Protein AF-A0A0W8F1V9-F1 (afdb_monomer)

Nearest PDB structures (foldseek):
  6zqc-assembly1_UX  TM=5.395E-01  e=9.567E+00  Saccharomyces cerevisiae S288C
  7s1x-assembly1_A  TM=3.013E-01  e=7.741E+00  Homo sapiens

Secondary structure (DSSP, 8-state):
---------PEEEEHHHHHHHHHHH--TTHHHHHHHTTSEEEE----S---

Foldseek 3Di:
DDDPPPPLPQAEDEPVVVVVVCVVPVVPCVVVVCVVVSNHHYDYDDDDDPD

Sequence (51 aa):
MQVIIVKTEVLTTRREAIDAYERHTGFYGIGQFLKDKGLIVIKEEESPCAE

Structure (mmCIF, N/CA/C/O backbone):
data_AF-A0A0W8F1V9-F1
#
_entry.id   AF-A0A0W8F1V9-F1
#
loop_
_atom_site.group_PDB
_atom_site.id
_atom_site.type_symbol
_atom_site.label_atom_id
_atom_site.label_alt_id
_atom_site.label_comp_id
_atom_site.label_asym_id
_atom_site.label_entity_id
_atom_site.label_seq_id
_atom_site.pdbx_PDB_ins_code
_atom_site.Cartn_x
_atom_site.Cartn_y
_atom_site.Cartn_z
_atom_site.occupancy
_atom_site.B_iso_or_equiv
_atom_site.auth_seq_id
_atom_site.auth_comp_id
_atom_site.auth_asym_id
_atom_site.auth_atom_id
_atom_site.pdbx_PDB_model_num
ATOM 1 N N . MET A 1 1 ? -24.645 -3.625 27.317 1.00 43.25 1 MET A N 1
ATOM 2 C CA . MET A 1 1 ? -23.959 -4.108 26.101 1.00 43.25 1 MET A CA 1
ATOM 3 C C . MET A 1 1 ? -22.701 -3.265 25.945 1.00 43.25 1 MET A C 1
ATOM 5 O O . MET A 1 1 ? -22.813 -2.101 25.591 1.00 43.25 1 MET A O 1
ATOM 9 N N . GLN A 1 2 ? -21.546 -3.770 26.388 1.00 48.62 2 GLN A N 1
ATOM 10 C CA . GLN A 1 2 ? -20.282 -3.024 26.322 1.00 48.62 2 GLN A CA 1
ATOM 11 C C . GLN A 1 2 ? -19.671 -3.224 24.933 1.00 48.62 2 GLN A C 1
ATOM 13 O O . GLN A 1 2 ? -19.473 -4.361 24.511 1.00 48.62 2 GLN A O 1
ATOM 18 N N . VAL A 1 3 ? -19.412 -2.131 24.218 1.00 53.12 3 VAL A N 1
ATOM 19 C CA . VAL A 1 3 ? -18.708 -2.158 22.933 1.00 53.12 3 VAL A CA 1
ATOM 20 C C . VAL A 1 3 ? -17.217 -2.162 23.254 1.00 53.12 3 VAL A C 1
ATOM 22 O O . VAL A 1 3 ? -16.673 -1.149 23.689 1.00 53.12 3 VAL A O 1
ATOM 25 N N . ILE A 1 4 ? -16.562 -3.314 23.109 1.00 59.78 4 ILE A N 1
ATOM 26 C CA . ILE A 1 4 ? -15.106 -3.412 23.239 1.00 59.78 4 ILE A CA 1
ATOM 27 C C . ILE A 1 4 ? -14.517 -2.770 21.983 1.00 59.78 4 ILE A C 1
ATOM 29 O O . ILE A 1 4 ? -14.549 -3.355 20.902 1.00 59.78 4 ILE A O 1
ATOM 33 N N . ILE A 1 5 ? -14.019 -1.541 22.113 1.00 57.94 5 ILE A N 1
ATOM 34 C CA . ILE A 1 5 ? -13.251 -0.886 21.055 1.00 57.94 5 ILE A CA 1
ATOM 35 C C . ILE A 1 5 ? -11.879 -1.558 21.052 1.00 57.94 5 ILE A C 1
ATOM 37 O O . ILE A 1 5 ? -10.979 -1.175 21.799 1.00 57.94 5 ILE A O 1
A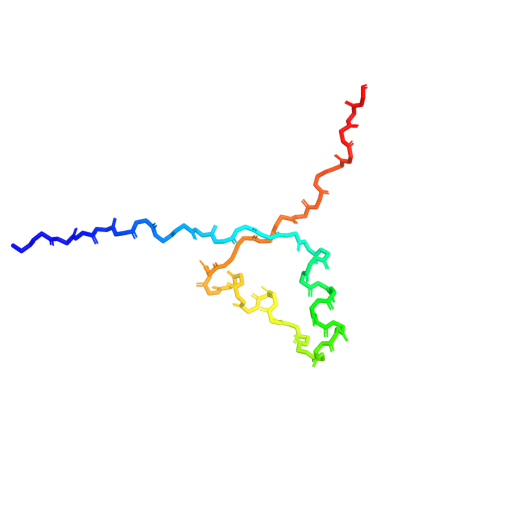TOM 41 N N . VAL A 1 6 ? -11.734 -2.612 20.250 1.00 60.75 6 VAL A N 1
ATOM 42 C CA . VAL A 1 6 ? -10.423 -3.177 19.936 1.00 60.75 6 VAL A CA 1
ATOM 43 C C . VAL A 1 6 ? -9.70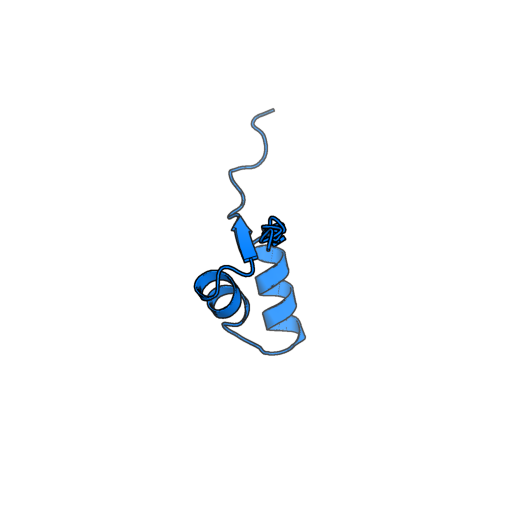0 -2.088 19.152 1.00 60.75 6 VAL A C 1
ATOM 45 O O . VAL A 1 6 ? -10.121 -1.736 18.053 1.00 60.75 6 VAL A O 1
ATOM 48 N N . LYS A 1 7 ? -8.669 -1.476 19.743 1.00 56.78 7 LYS A N 1
ATOM 49 C CA . LYS A 1 7 ? -7.743 -0.616 19.001 1.00 56.78 7 LYS A CA 1
ATOM 50 C C . LYS A 1 7 ? -7.141 -1.501 17.915 1.00 56.78 7 LYS A C 1
ATOM 52 O O . LYS A 1 7 ? -6.250 -2.288 18.209 1.00 56.78 7 LYS A O 1
ATOM 57 N N . THR A 1 8 ? -7.670 -1.432 16.698 1.00 59.97 8 THR A N 1
ATOM 58 C CA . THR A 1 8 ? -7.043 -2.064 15.542 1.00 59.97 8 THR A CA 1
ATOM 59 C C . THR A 1 8 ? -5.674 -1.417 15.422 1.00 59.97 8 THR A C 1
ATOM 61 O O . THR A 1 8 ? -5.577 -0.233 15.100 1.00 59.97 8 THR A O 1
ATOM 64 N N . GLU A 1 9 ? -4.631 -2.142 15.815 1.00 67.88 9 GLU A N 1
ATOM 65 C CA . GLU A 1 9 ? -3.256 -1.678 15.706 1.00 67.88 9 GLU A CA 1
ATOM 66 C C . GLU A 1 9 ? -2.996 -1.423 14.224 1.00 67.88 9 GLU A C 1
ATOM 68 O O . GLU A 1 9 ? -2.918 -2.351 13.421 1.00 67.88 9 GLU A O 1
ATOM 73 N N . VAL A 1 10 ? -2.990 -0.148 13.838 1.00 71.19 10 VAL A N 1
ATOM 74 C CA . VAL A 1 10 ? -2.827 0.235 12.439 1.00 71.19 10 VAL A CA 1
ATOM 75 C C . VAL A 1 10 ? -1.426 -0.187 12.019 1.00 71.19 10 VAL A C 1
ATOM 77 O O . VAL A 1 10 ? -0.426 0.293 12.563 1.00 71.19 10 VAL A O 1
ATOM 80 N N . LEU A 1 11 ? -1.354 -1.118 11.069 1.00 82.19 11 LEU A N 1
ATOM 81 C CA . LEU A 1 11 ? -0.096 -1.712 10.642 1.00 82.19 11 LEU A CA 1
ATOM 82 C C . LEU A 1 11 ? 0.777 -0.630 10.012 1.00 82.19 11 LEU A C 1
ATOM 84 O O . LEU A 1 11 ? 0.404 0.009 9.032 1.00 82.19 11 LEU A O 1
ATOM 88 N N . THR A 1 12 ? 1.954 -0.404 10.580 1.00 86.88 12 THR A N 1
ATOM 89 C CA . THR A 1 12 ? 2.898 0.574 10.042 1.00 86.88 12 THR A CA 1
ATOM 90 C C . THR A 1 12 ? 3.910 -0.144 9.163 1.00 86.88 12 THR A C 1
ATOM 92 O O . THR A 1 12 ? 4.526 -1.115 9.593 1.00 86.88 12 THR A O 1
ATOM 95 N N . THR A 1 13 ? 4.098 0.335 7.938 1.00 88.44 13 THR A N 1
ATOM 96 C CA . THR A 1 13 ? 5.052 -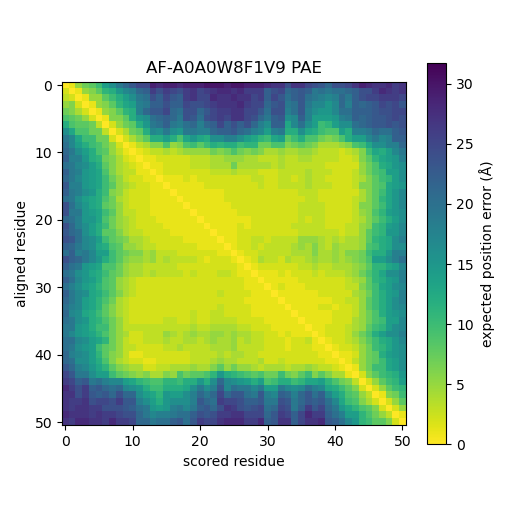0.229 6.978 1.00 88.44 13 THR A CA 1
ATOM 97 C C . THR A 1 13 ? 5.881 0.866 6.316 1.00 88.44 13 THR A C 1
ATOM 99 O O . THR A 1 13 ? 5.512 2.041 6.344 1.00 88.44 13 THR A O 1
ATOM 102 N N . ARG A 1 14 ? 7.017 0.489 5.728 1.00 90.31 14 ARG A N 1
ATOM 103 C CA . ARG A 1 14 ? 7.877 1.399 4.961 1.00 90.31 14 ARG A CA 1
ATOM 104 C C . ARG A 1 14 ? 7.437 1.452 3.505 1.00 90.31 14 ARG A C 1
ATOM 106 O O . ARG A 1 1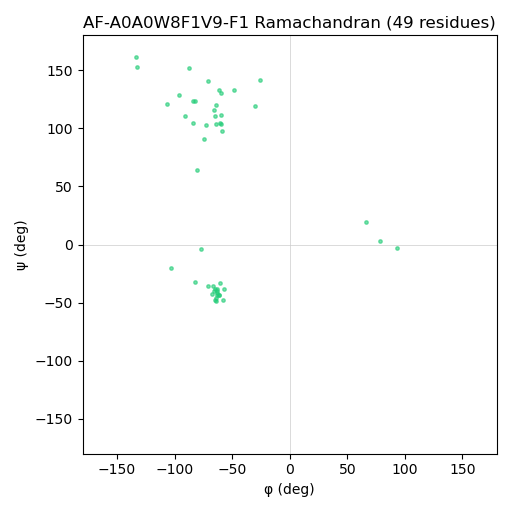4 ? 6.932 0.464 2.968 1.00 90.31 14 ARG A O 1
ATOM 113 N N . ARG A 1 15 ? 7.699 2.580 2.839 1.00 89.62 15 ARG A N 1
ATOM 114 C CA . ARG A 1 15 ? 7.443 2.712 1.396 1.00 89.62 15 ARG A CA 1
ATOM 115 C C . ARG A 1 15 ? 8.181 1.650 0.574 1.00 89.62 15 ARG A C 1
ATOM 117 O O . ARG A 1 15 ? 7.593 1.114 -0.357 1.00 89.62 15 ARG A O 1
ATOM 124 N N . GLU A 1 16 ? 9.408 1.302 0.953 1.00 91.25 16 GLU A N 1
ATOM 125 C CA . GLU A 1 16 ? 10.214 0.293 0.253 1.00 91.25 16 GLU A CA 1
ATOM 126 C C . GLU A 1 16 ? 9.579 -1.105 0.282 1.00 91.25 16 GLU A C 1
ATOM 128 O O . GLU A 1 16 ? 9.551 -1.792 -0.733 1.00 91.25 16 GLU A O 1
ATOM 133 N N . ALA A 1 17 ? 8.992 -1.506 1.414 1.00 91.00 17 ALA A N 1
ATOM 134 C CA . ALA A 1 17 ? 8.325 -2.802 1.530 1.00 91.00 17 ALA A CA 1
ATOM 135 C C . ALA A 1 17 ? 7.093 -2.895 0.614 1.00 91.00 17 ALA A C 1
ATOM 137 O O . ALA A 1 17 ? 6.848 -3.935 0.004 1.00 91.00 17 ALA A O 1
ATOM 138 N N . ILE A 1 18 ? 6.340 -1.795 0.492 1.00 92.00 18 ILE A N 1
ATOM 139 C CA . ILE A 1 18 ? 5.234 -1.691 -0.465 1.00 92.00 18 ILE A CA 1
ATOM 140 C C . ILE A 1 18 ? 5.764 -1.780 -1.895 1.00 92.00 18 ILE A C 1
ATOM 142 O O . ILE A 1 18 ? 5.261 -2.584 -2.667 1.00 92.00 18 ILE A O 1
ATOM 146 N N . ASP A 1 19 ? 6.799 -1.015 -2.236 1.00 91.69 19 ASP A N 1
ATOM 147 C CA . ASP A 1 19 ? 7.359 -0.989 -3.590 1.00 91.69 19 ASP A CA 1
ATOM 148 C C . ASP A 1 19 ? 7.904 -2.365 -4.012 1.00 91.69 19 ASP A C 1
ATOM 150 O O . ASP A 1 19 ? 7.614 -2.852 -5.105 1.00 91.69 19 ASP A O 1
ATOM 154 N N . ALA A 1 20 ? 8.614 -3.050 -3.111 1.00 94.00 20 ALA A N 1
ATOM 155 C CA . ALA A 1 20 ? 9.097 -4.411 -3.324 1.00 94.00 20 ALA A CA 1
ATOM 156 C C . ALA A 1 20 ? 7.943 -5.401 -3.540 1.00 94.00 20 ALA A C 1
ATOM 158 O O . ALA A 1 20 ? 8.003 -6.228 -4.450 1.00 94.00 20 ALA A O 1
ATOM 159 N N . TYR A 1 21 ? 6.874 -5.296 -2.745 1.00 92.69 21 TYR A N 1
ATOM 160 C CA . TYR A 1 21 ? 5.684 -6.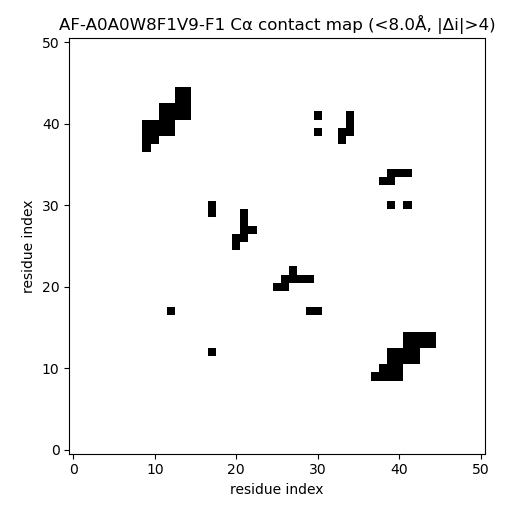129 -2.900 1.00 92.69 21 TYR A CA 1
ATOM 161 C C . TYR A 1 21 ? 4.980 -5.877 -4.239 1.00 92.69 21 TYR A C 1
ATOM 163 O O . TYR A 1 21 ? 4.641 -6.826 -4.947 1.00 92.69 21 TYR A O 1
ATOM 171 N N . GLU A 1 22 ? 4.797 -4.613 -4.622 1.00 94.31 22 GLU A N 1
ATOM 172 C CA . GLU A 1 22 ? 4.164 -4.222 -5.884 1.00 94.31 22 GLU A CA 1
ATOM 173 C C . GLU A 1 22 ? 4.974 -4.706 -7.088 1.00 94.31 22 GLU A C 1
ATOM 175 O O . GLU A 1 22 ? 4.405 -5.283 -8.012 1.00 94.31 22 GLU A O 1
ATOM 180 N N . ARG A 1 23 ? 6.306 -4.570 -7.058 1.00 94.69 23 ARG A N 1
ATOM 181 C CA . ARG A 1 23 ? 7.186 -5.102 -8.111 1.00 94.69 23 ARG A CA 1
ATOM 182 C C . ARG A 1 23 ? 7.173 -6.622 -8.177 1.00 94.69 23 ARG A C 1
ATOM 184 O O . ARG A 1 23 ? 7.216 -7.176 -9.270 1.00 94.69 23 ARG A O 1
ATOM 191 N N . HIS A 1 24 ? 7.151 -7.293 -7.028 1.00 95.00 24 HIS A N 1
ATOM 192 C CA . HIS A 1 24 ? 7.187 -8.751 -6.975 1.00 95.00 24 HIS A CA 1
ATOM 193 C C . HIS A 1 24 ? 5.877 -9.381 -7.459 1.00 95.00 24 HIS A C 1
ATOM 195 O O . HIS A 1 24 ? 5.894 -10.430 -8.097 1.00 95.00 24 HIS A O 1
ATOM 201 N N . THR A 1 25 ? 4.743 -8.746 -7.164 1.00 93.75 25 THR A N 1
ATOM 202 C CA . THR A 1 25 ? 3.412 -9.307 -7.433 1.00 93.75 25 THR A CA 1
ATOM 203 C C . THR A 1 25 ? 2.718 -8.713 -8.658 1.00 93.75 25 THR A C 1
ATOM 205 O O . THR A 1 25 ? 1.791 -9.322 -9.184 1.00 93.75 25 THR A O 1
ATOM 208 N N . GLY A 1 26 ? 3.134 -7.526 -9.10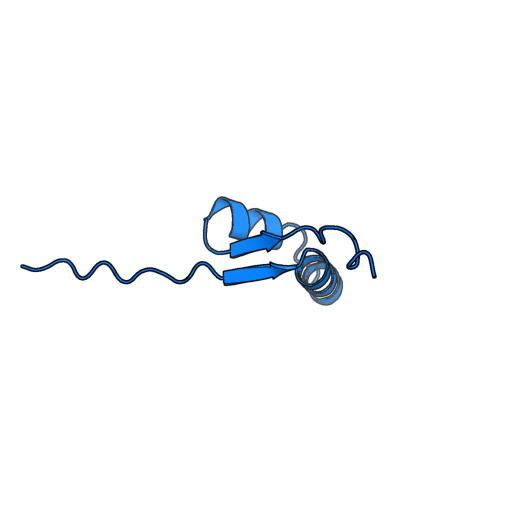7 1.00 93.38 26 GLY A N 1
ATOM 209 C CA . GLY A 1 26 ? 2.451 -6.746 -10.140 1.00 93.38 26 GLY A CA 1
ATOM 210 C C . GLY A 1 26 ? 1.214 -5.984 -9.645 1.00 93.38 26 GLY A C 1
ATOM 211 O O . GLY A 1 26 ? 0.546 -5.331 -10.447 1.00 93.38 26 GLY A O 1
ATOM 212 N N . PHE A 1 27 ? 0.890 -6.031 -8.345 1.00 92.38 27 PHE A N 1
ATOM 213 C CA . PHE A 1 27 ? -0.248 -5.313 -7.756 1.00 92.38 27 PHE A CA 1
ATOM 214 C C . PHE A 1 27 ? 0.064 -3.838 -7.481 1.00 92.38 27 PHE A C 1
ATOM 216 O O . PHE A 1 27 ? 0.048 -3.389 -6.338 1.00 92.38 27 PHE A O 1
ATOM 223 N N . TYR A 1 28 ? 0.329 -3.065 -8.530 1.00 92.62 28 TYR A N 1
ATOM 224 C CA . TYR A 1 28 ? 0.587 -1.632 -8.397 1.00 92.62 28 TYR A CA 1
ATOM 225 C C . TYR A 1 28 ? -0.619 -0.879 -7.812 1.00 92.62 28 TYR A C 1
ATOM 227 O O . TYR A 1 28 ? -1.753 -1.040 -8.262 1.00 92.62 28 TYR A O 1
ATOM 235 N N . GLY A 1 29 ? -0.365 -0.025 -6.821 1.00 91.88 29 GLY A N 1
ATOM 236 C CA . GLY A 1 29 ? -1.367 0.794 -6.140 1.00 91.88 29 GLY A CA 1
ATOM 237 C C . GLY A 1 29 ? -1.946 0.168 -4.869 1.00 91.88 29 GLY A C 1
ATOM 238 O O . GLY A 1 29 ? -2.728 0.829 -4.179 1.00 91.88 29 GLY A O 1
ATOM 239 N N . ILE A 1 30 ? -1.561 -1.062 -4.507 1.00 91.31 30 ILE A N 1
ATOM 240 C CA . ILE A 1 30 ? -2.08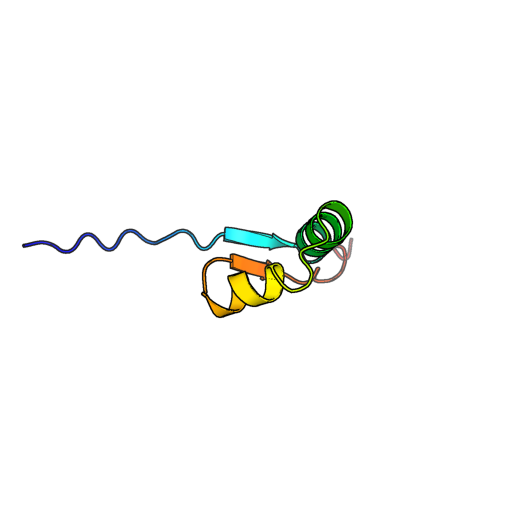1 -1.740 -3.312 1.00 91.31 30 ILE A CA 1
ATOM 241 C C . ILE A 1 30 ? -1.706 -0.998 -2.030 1.00 91.31 30 ILE A C 1
ATOM 243 O O . ILE A 1 30 ? -2.538 -0.868 -1.134 1.00 91.31 30 ILE A O 1
ATOM 247 N N . GLY A 1 31 ? -0.497 -0.437 -1.942 1.00 91.06 31 GLY A N 1
ATOM 248 C CA . GLY A 1 31 ? -0.099 0.315 -0.75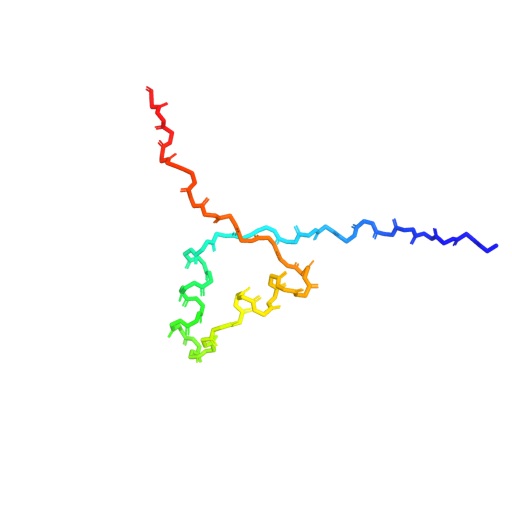2 1.00 91.06 31 GLY A CA 1
ATOM 249 C C . GLY A 1 31 ? -0.960 1.556 -0.545 1.00 91.06 31 GLY A C 1
ATOM 250 O O . GLY A 1 31 ? -1.397 1.841 0.570 1.00 91.06 31 GLY A O 1
ATOM 251 N N . GLN A 1 32 ? -1.259 2.271 -1.631 1.00 90.75 32 GLN A N 1
ATOM 252 C CA . GLN A 1 32 ? -2.112 3.454 -1.585 1.00 90.75 32 GLN A CA 1
ATOM 253 C C . GLN A 1 32 ? -3.554 3.080 -1.230 1.00 90.75 32 GLN A C 1
ATOM 255 O O . GLN A 1 32 ? -4.144 3.707 -0.359 1.00 90.75 32 GLN A O 1
ATOM 260 N N . PHE A 1 33 ? -4.074 1.996 -1.812 1.00 92.94 33 PHE A N 1
ATOM 261 C CA . PHE A 1 33 ? -5.390 1.456 -1.476 1.00 92.94 33 PHE A CA 1
ATOM 262 C C . PHE A 1 33 ? -5.514 1.098 0.012 1.00 92.94 33 PHE A C 1
ATOM 264 O O . PHE A 1 33 ? -6.482 1.480 0.669 1.00 92.94 33 PHE A O 1
ATOM 271 N N . LEU A 1 34 ? -4.527 0.393 0.569 1.00 90.62 34 LEU A N 1
ATOM 272 C CA . LEU A 1 34 ? -4.522 0.008 1.981 1.00 90.62 34 LEU A CA 1
ATOM 273 C C . LEU A 1 34 ? -4.400 1.229 2.910 1.00 90.62 34 LEU A C 1
ATOM 275 O O . LEU A 1 34 ? -5.023 1.248 3.975 1.00 90.62 34 LEU A O 1
ATOM 279 N N . LYS A 1 35 ? -3.640 2.255 2.500 1.00 89.81 35 LYS A N 1
ATOM 280 C CA . LYS A 1 35 ? -3.525 3.536 3.212 1.00 89.81 35 LYS A CA 1
ATOM 281 C C . LYS A 1 35 ? -4.856 4.293 3.224 1.00 89.81 35 LYS A C 1
ATOM 283 O O . LYS A 1 35 ? -5.297 4.708 4.291 1.00 89.81 35 LYS A O 1
ATOM 288 N N . ASP A 1 36 ? -5.522 4.420 2.077 1.00 91.06 36 ASP A N 1
ATOM 289 C CA . ASP A 1 36 ? -6.836 5.072 1.951 1.00 91.06 36 ASP A CA 1
ATOM 290 C C . ASP A 1 36 ? -7.919 4.372 2.784 1.00 91.06 36 ASP A C 1
ATOM 292 O O . ASP A 1 36 ? -8.816 5.008 3.335 1.00 91.06 36 ASP A O 1
ATOM 296 N N . LYS A 1 37 ? -7.821 3.046 2.929 1.00 89.88 37 LYS A N 1
ATOM 297 C CA . LYS A 1 37 ? -8.708 2.259 3.796 1.00 89.88 37 LYS A CA 1
ATOM 298 C C . LYS A 1 37 ? -8.377 2.369 5.288 1.00 89.88 37 LYS A C 1
ATOM 300 O O . LYS A 1 37 ? -9.097 1.785 6.093 1.00 89.88 37 LYS A O 1
ATOM 305 N N . GLY A 1 38 ? -7.310 3.076 5.662 1.00 87.31 38 GLY A N 1
ATOM 306 C CA . GLY A 1 38 ? -6.851 3.186 7.048 1.00 87.31 38 GLY A CA 1
ATOM 307 C C . GLY A 1 38 ? -6.351 1.863 7.634 1.00 87.31 38 GLY A C 1
ATOM 308 O O . GLY A 1 38 ? -6.298 1.716 8.852 1.00 87.31 38 GLY A O 1
ATOM 309 N N . LEU A 1 39 ? -6.013 0.891 6.780 1.00 87.38 39 LEU A N 1
ATOM 310 C CA . LEU A 1 39 ? -5.523 -0.425 7.198 1.00 87.38 39 LEU A CA 1
ATOM 311 C C . LEU A 1 39 ? -4.031 -0.384 7.518 1.00 87.38 39 LEU A C 1
ATOM 313 O O . LEU A 1 39 ? -3.568 -1.112 8.397 1.00 87.38 39 LEU A O 1
ATOM 317 N N . ILE A 1 40 ? -3.292 0.470 6.803 1.00 89.56 40 ILE A N 1
ATOM 318 C CA . ILE A 1 40 ? -1.860 0.660 7.008 1.00 89.56 40 ILE A CA 1
ATOM 319 C C . ILE A 1 40 ? -1.483 2.139 7.076 1.00 89.56 40 ILE A C 1
ATOM 321 O O . ILE A 1 40 ? -2.099 2.992 6.437 1.00 89.56 40 ILE A O 1
ATOM 325 N N . VAL A 1 41 ? -0.396 2.425 7.783 1.00 89.75 41 VAL A N 1
ATOM 326 C CA . VAL A 1 41 ? 0.338 3.689 7.704 1.00 89.75 41 VAL A CA 1
ATOM 327 C C . VAL A 1 41 ? 1.638 3.425 6.963 1.00 89.75 41 VAL A C 1
ATOM 329 O O . VAL A 1 41 ? 2.453 2.613 7.396 1.00 89.75 41 VAL A O 1
ATOM 332 N N . ILE A 1 42 ? 1.843 4.121 5.848 1.00 89.44 42 ILE A N 1
ATOM 333 C CA . ILE A 1 42 ? 3.111 4.081 5.120 1.00 89.44 42 ILE A CA 1
ATOM 334 C C . ILE A 1 42 ? 3.982 5.205 5.669 1.00 89.44 42 ILE A C 1
ATOM 336 O O . ILE A 1 42 ? 3.668 6.376 5.453 1.00 89.44 42 ILE A O 1
ATOM 340 N N . LYS A 1 43 ? 5.051 4.846 6.379 1.00 87.62 43 LYS A N 1
ATOM 341 C CA . LYS A 1 43 ? 6.111 5.783 6.741 1.00 87.62 43 LYS A CA 1
ATOM 342 C C . LYS A 1 43 ? 7.063 5.926 5.560 1.00 87.62 43 LYS A C 1
ATOM 344 O O . LYS A 1 43 ? 7.594 4.935 5.048 1.00 87.62 43 LYS A O 1
ATOM 349 N N . GLU A 1 44 ? 7.236 7.163 5.123 1.00 73.94 44 GLU A N 1
ATOM 350 C CA . GLU A 1 44 ? 8.382 7.544 4.309 1.00 73.94 44 GLU A CA 1
ATOM 351 C C . GLU A 1 44 ? 9.599 7.522 5.234 1.00 73.94 44 GLU A C 1
ATOM 353 O O . GLU A 1 44 ? 9.472 7.814 6.425 1.00 73.94 44 GLU A O 1
ATOM 358 N N . GLU A 1 45 ? 10.742 7.057 4.739 1.00 64.06 45 GLU A N 1
ATOM 359 C CA . GLU A 1 45 ? 11.958 7.073 5.543 1.00 64.06 45 GLU A CA 1
ATOM 360 C C . GLU A 1 45 ? 12.298 8.542 5.825 1.00 64.06 45 GLU A C 1
ATOM 362 O O . GLU A 1 45 ? 12.741 9.271 4.941 1.00 64.06 45 GLU A O 1
ATOM 367 N N . GLU A 1 46 ? 12.015 9.004 7.046 1.00 52.59 46 GLU A N 1
ATOM 368 C CA . GLU A 1 46 ? 12.718 10.154 7.593 1.00 52.59 46 GLU A CA 1
ATOM 369 C C . GLU A 1 46 ? 14.195 9.771 7.618 1.00 52.59 46 GLU A C 1
ATOM 371 O O . GLU A 1 46 ? 14.541 8.660 8.026 1.00 52.59 46 GLU A O 1
ATOM 376 N N . SER A 1 47 ? 15.004 10.680 7.078 1.00 52.28 47 SER A N 1
ATOM 377 C CA . SER A 1 47 ? 16.440 10.607 6.838 1.00 52.28 47 SER A CA 1
ATOM 378 C C . SER A 1 47 ? 17.194 9.649 7.767 1.00 52.28 47 SER A C 1
ATOM 380 O O . SER A 1 47 ? 16.905 9.628 8.967 1.00 52.28 47 SER A O 1
ATOM 382 N N . PRO A 1 48 ? 18.206 8.916 7.253 1.00 46.81 48 PRO A N 1
ATOM 383 C CA . PRO A 1 48 ? 19.058 8.086 8.100 1.00 46.81 48 PRO A CA 1
ATOM 384 C C . PRO A 1 48 ? 19.512 8.923 9.294 1.00 46.81 48 PRO A C 1
ATOM 386 O O . PRO A 1 48 ? 19.874 10.087 9.103 1.00 46.81 48 PRO A O 1
ATOM 389 N N . CYS A 1 49 ? 19.408 8.349 10.501 1.00 43.16 49 CYS A N 1
ATOM 390 C CA . CYS A 1 49 ? 19.883 8.945 11.746 1.00 43.16 49 CYS A CA 1
ATOM 391 C C . CYS A 1 49 ? 21.093 9.843 11.476 1.00 43.16 49 CYS A C 1
ATOM 393 O O . CYS A 1 49 ? 22.109 9.362 10.975 1.00 43.16 49 CYS A O 1
ATOM 395 N N . ALA A 1 50 ? 20.969 11.133 11.794 1.00 51.25 50 ALA A N 1
ATOM 396 C CA . ALA A 1 50 ? 22.145 11.951 12.017 1.00 51.25 50 ALA A CA 1
ATOM 397 C C . ALA A 1 50 ? 22.898 11.299 13.185 1.00 51.25 50 ALA A C 1
ATOM 399 O O . ALA A 1 50 ? 22.360 11.212 14.291 1.00 51.25 50 ALA A O 1
ATOM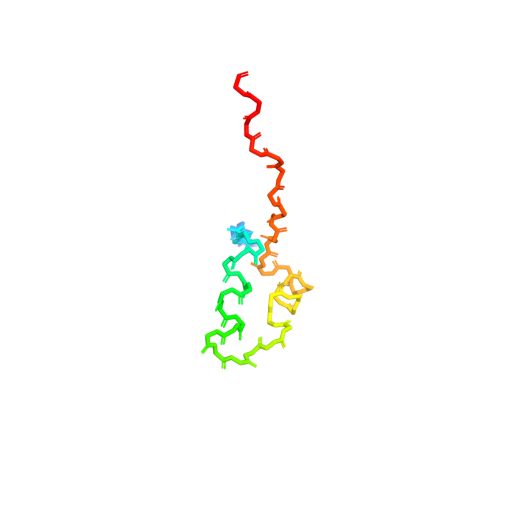 400 N N . GLU A 1 51 ? 24.058 10.734 12.862 1.00 46.84 51 GLU A N 1
ATOM 401 C CA . GLU A 1 51 ? 25.031 10.177 13.804 1.00 46.84 51 GLU A CA 1
ATOM 402 C C . GLU A 1 51 ? 25.596 11.266 14.726 1.00 46.84 51 GLU A C 1
ATOM 404 O O . GLU A 1 51 ? 25.768 12.417 14.252 1.00 46.84 51 GLU A O 1
#

Organism: NCBI:txid938273

Radius of gyration: 14.82 Å; Cα contacts (8 Å, |Δi|>4): 40; chains: 1; bounding box: 49×21×36 Å

pLDDT: mean 78.56, std 17.52, range [43.16, 95.0]

Solvent-accessible surface area (backbone atoms only — not comparable to full-atom values): 3318 Å² total; per-residue (Å²): 136,86,82,81,80,74,78,75,77,59,43,73,43,48,52,64,60,44,51,53,48,22,70,74,70,66,53,74,61,50,61,58,53,36,36,78,69,62,55,32,44,73,43,70,85,74,70,79,78,85,126

Mean predicted aligned error: 9.64 Å